Protein AF-A0A7C5F6U4-F1 (afdb_monomer_lite)

Radius of gyration: 16.78 Å; chains: 1; bounding box: 54×34×38 Å

pLDDT: mean 70.66, std 20.14, range [27.52, 93.25]

Structure (mmCIF, N/CA/C/O backbone):
data_AF-A0A7C5F6U4-F1
#
_entry.id   AF-A0A7C5F6U4-F1
#
loop_
_atom_site.group_PDB
_atom_site.id
_atom_site.type_symbol
_atom_site.label_atom_id
_atom_site.label_alt_id
_atom_site.label_comp_id
_atom_site.label_asym_id
_atom_site.label_entity_id
_atom_site.label_seq_id
_atom_site.pdbx_PDB_ins_code
_atom_site.Cartn_x
_atom_site.Cartn_y
_atom_site.Cartn_z
_atom_site.occupancy
_atom_site.B_iso_or_equiv
_atom_site.auth_seq_id
_atom_site.auth_comp_id
_atom_site.auth_asym_id
_atom_site.auth_atom_id
_atom_site.pdbx_PDB_model_num
ATOM 1 N N . MET A 1 1 ? -41.148 12.138 -20.124 1.00 40.91 1 MET A N 1
ATOM 2 C CA . MET A 1 1 ? -41.149 11.977 -18.655 1.00 40.91 1 MET A CA 1
ATOM 3 C C . MET A 1 1 ? -39.708 12.088 -18.187 1.00 40.91 1 MET A C 1
ATOM 5 O O . MET A 1 1 ? -38.893 11.300 -18.644 1.00 40.91 1 MET A O 1
ATOM 9 N N . ALA A 1 2 ? -39.373 13.112 -17.401 1.00 43.59 2 ALA A N 1
ATOM 10 C CA . ALA A 1 2 ? -38.034 13.283 -16.834 1.00 43.59 2 ALA A CA 1
ATOM 11 C C . ALA A 1 2 ? -37.892 12.404 -15.581 1.00 43.59 2 ALA A C 1
ATOM 13 O O . ALA A 1 2 ? -38.863 12.245 -14.841 1.00 43.59 2 ALA A O 1
ATOM 14 N N . ALA A 1 3 ? -36.714 11.817 -15.364 1.00 41.78 3 ALA A N 1
ATOM 15 C CA . ALA A 1 3 ? -36.437 11.040 -14.159 1.00 41.78 3 ALA A CA 1
ATOM 16 C C . ALA A 1 3 ? -36.574 11.937 -12.911 1.00 41.78 3 ALA A C 1
ATOM 18 O O . ALA A 1 3 ? -36.134 13.090 -12.955 1.00 41.78 3 ALA A O 1
ATOM 19 N N . PRO A 1 4 ? -37.176 11.457 -11.808 1.00 50.66 4 PRO A N 1
ATOM 20 C CA . PRO A 1 4 ? -37.301 12.261 -10.601 1.00 50.66 4 PRO A CA 1
ATOM 21 C C . PRO A 1 4 ? -35.915 12.503 -9.993 1.00 50.66 4 PRO A C 1
ATOM 23 O O . PRO A 1 4 ? -35.138 11.570 -9.787 1.00 50.66 4 PRO A O 1
ATOM 26 N N . SER A 1 5 ? -35.597 13.763 -9.699 1.00 58.09 5 SER A N 1
ATOM 27 C CA . SER A 1 5 ? -34.394 14.132 -8.954 1.00 58.09 5 SER A CA 1
ATOM 28 C C . SER A 1 5 ? -34.546 13.708 -7.492 1.00 58.09 5 SER A C 1
ATOM 30 O O . SER A 1 5 ? -35.486 14.146 -6.828 1.00 58.09 5 SER A O 1
ATOM 32 N N . LEU A 1 6 ? -33.631 12.878 -6.986 1.00 52.97 6 LEU A N 1
ATOM 33 C CA . LEU A 1 6 ? -33.583 12.475 -5.577 1.00 52.97 6 LEU A CA 1
ATOM 34 C C . LEU A 1 6 ? -33.241 13.687 -4.687 1.00 52.97 6 LEU A C 1
ATOM 36 O O . LEU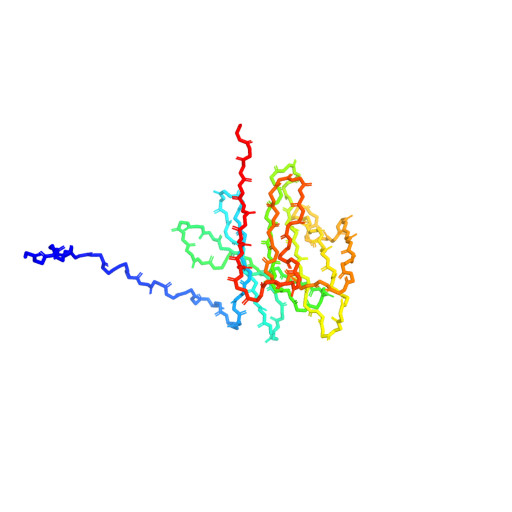 A 1 6 ? -32.132 14.216 -4.802 1.00 52.97 6 LEU A O 1
ATOM 40 N N . PRO A 1 7 ? -34.137 14.139 -3.790 1.00 52.31 7 PRO A N 1
ATOM 41 C CA . PRO A 1 7 ? -33.820 15.202 -2.846 1.00 52.31 7 PRO A CA 1
ATOM 42 C C . PRO A 1 7 ? -32.958 14.643 -1.706 1.00 52.31 7 PRO A C 1
ATOM 44 O O . PRO A 1 7 ? -33.308 13.629 -1.108 1.00 52.31 7 PRO A O 1
ATOM 47 N N . GLY A 1 8 ? -31.865 15.329 -1.357 1.00 54.19 8 GLY A N 1
ATOM 48 C CA . GLY A 1 8 ? -31.245 15.192 -0.029 1.00 54.19 8 GLY A CA 1
ATOM 49 C C . GLY A 1 8 ? -29.934 14.408 0.085 1.00 54.19 8 GLY A C 1
ATOM 50 O O . GLY A 1 8 ? -29.423 14.283 1.191 1.00 54.19 8 GLY A O 1
ATOM 51 N N . LEU A 1 9 ? -29.330 13.941 -1.009 1.00 47.59 9 LEU A N 1
ATOM 52 C CA . LEU A 1 9 ? -27.975 13.371 -0.977 1.00 47.59 9 LEU A CA 1
ATOM 53 C C . LEU A 1 9 ? -26.953 14.373 -1.520 1.00 47.59 9 LEU A C 1
ATOM 55 O O . LEU A 1 9 ? -26.341 14.153 -2.559 1.00 47.59 9 LEU A O 1
ATOM 59 N N . GLN A 1 10 ? -26.741 15.478 -0.808 1.00 54.16 10 GLN A N 1
ATOM 60 C CA . GLN A 1 10 ? -25.405 16.066 -0.812 1.00 54.16 10 GLN A CA 1
ATOM 61 C C . GLN A 1 10 ? -24.681 15.475 0.394 1.00 54.16 10 GLN A C 1
ATOM 63 O O . GLN A 1 10 ? -24.876 15.978 1.502 1.00 54.16 10 GLN A O 1
ATOM 68 N N . PRO A 1 11 ? -23.904 14.382 0.245 1.00 57.50 11 PRO A N 1
ATOM 69 C CA . PRO A 1 11 ? -23.000 13.996 1.313 1.00 57.50 11 PRO A CA 1
ATOM 70 C C . PRO A 1 11 ? -22.132 15.220 1.590 1.00 57.50 11 PRO A C 1
ATOM 72 O O . PRO A 1 11 ? -21.479 15.736 0.683 1.00 57.50 11 PRO A O 1
ATOM 75 N N . SER A 1 12 ? -22.184 15.739 2.816 1.00 60.84 12 SER A N 1
ATOM 76 C CA . SER A 1 12 ? -21.276 16.790 3.251 1.00 60.84 12 SER A CA 1
ATOM 77 C C . SER A 1 12 ? -19.863 16.256 3.039 1.00 60.84 12 SER A C 1
ATOM 79 O O . SER A 1 12 ? -19.422 15.368 3.773 1.00 60.84 12 SER A O 1
ATOM 81 N N . VAL A 1 13 ? -19.191 16.721 1.986 1.00 58.41 13 VAL A N 1
ATOM 82 C CA . VAL A 1 13 ? -17.830 16.298 1.668 1.00 58.41 13 VAL A CA 1
ATOM 83 C C . VAL A 1 13 ? -16.947 16.859 2.771 1.00 58.41 13 VAL A C 1
ATOM 85 O O . VAL A 1 13 ? -16.600 18.039 2.776 1.00 58.41 13 VAL A O 1
ATOM 88 N N . LYS A 1 14 ? -16.635 16.023 3.762 1.00 59.88 14 LYS A N 1
ATOM 89 C CA . LYS A 1 14 ? -15.681 16.378 4.803 1.00 59.88 14 LYS A CA 1
ATOM 90 C C . LYS A 1 14 ? -14.300 16.328 4.162 1.00 59.88 14 LYS A C 1
ATOM 92 O O . LYS A 1 14 ? -13.799 15.250 3.857 1.00 59.88 14 LYS A O 1
ATOM 97 N N . LEU A 1 15 ? -13.713 17.498 3.922 1.00 58.59 15 LEU A N 1
ATOM 98 C CA . LEU A 1 15 ? -12.316 17.594 3.515 1.00 58.59 15 LEU A CA 1
ATOM 99 C C . LEU A 1 15 ? -11.448 16.998 4.622 1.00 58.59 15 LEU A C 1
ATOM 101 O O . LEU A 1 15 ? -11.613 17.322 5.801 1.00 58.59 15 LEU A O 1
ATOM 105 N N . LEU A 1 16 ? -10.535 16.111 4.242 1.00 60.34 16 LEU A N 1
ATOM 106 C CA . LEU A 1 16 ? -9.615 15.487 5.180 1.00 60.34 16 LEU A CA 1
ATOM 107 C C . LEU A 1 16 ? -8.461 16.457 5.417 1.00 60.34 16 LEU A C 1
ATOM 109 O O . LEU A 1 16 ? -7.421 16.369 4.781 1.00 60.34 16 LEU A O 1
ATOM 113 N N . SER A 1 17 ? -8.648 17.432 6.301 1.00 59.88 17 SER A N 1
ATOM 114 C CA . SER A 1 17 ? -7.536 18.208 6.850 1.00 59.88 17 SER A CA 1
ATOM 115 C C . SER A 1 17 ? -6.809 17.300 7.852 1.00 59.88 17 SER A C 1
ATOM 117 O O . SER A 1 17 ? -7.394 17.023 8.904 1.00 59.88 17 SER A O 1
ATOM 119 N N . PRO A 1 18 ? -5.619 16.757 7.522 1.00 62.19 18 PRO A N 1
ATOM 120 C CA . PRO A 1 18 ? -4.502 17.476 6.908 1.00 62.19 18 PRO A CA 1
ATOM 121 C C . PRO A 1 18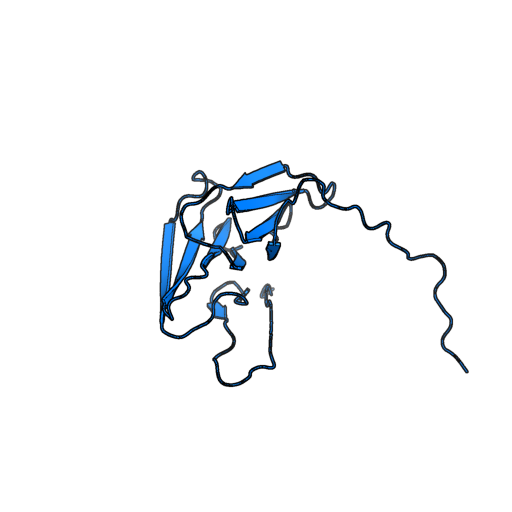 ? -3.850 16.767 5.699 1.00 62.19 18 PRO A C 1
ATOM 123 O O . PRO A 1 18 ? -2.630 16.807 5.583 1.00 62.19 18 PRO A O 1
ATOM 126 N N . VAL A 1 19 ? -4.603 16.112 4.807 1.00 63.47 19 VAL A N 1
ATOM 127 C CA . VAL A 1 19 ? -4.023 15.542 3.573 1.00 63.47 19 VAL A CA 1
ATOM 128 C C . VAL A 1 19 ? -3.499 16.686 2.715 1.00 63.47 19 VAL A C 1
ATOM 130 O O . VAL A 1 19 ? -4.253 17.349 2.006 1.00 63.47 19 VAL A O 1
ATOM 133 N N . GLN A 1 20 ? -2.208 16.968 2.846 1.00 64.69 20 GLN A N 1
ATOM 134 C CA . GLN A 1 20 ? -1.519 18.010 2.108 1.00 64.69 20 GLN A CA 1
ATOM 135 C C . GLN A 1 20 ? -0.734 17.346 0.986 1.00 64.69 20 GLN A C 1
ATOM 137 O O . GLN A 1 20 ? 0.245 16.667 1.261 1.00 64.69 20 GLN A O 1
ATOM 142 N N . GLY A 1 21 ? -1.149 17.571 -0.260 1.00 73.12 21 GLY A N 1
ATOM 143 C CA . GLY A 1 21 ? -0.384 17.215 -1.458 1.00 73.12 21 GLY A CA 1
ATOM 144 C C . GLY A 1 21 ? -1.240 16.575 -2.549 1.00 73.12 21 GLY A C 1
ATOM 145 O O . GLY A 1 21 ? -2.384 16.990 -2.739 1.00 73.12 21 GLY A O 1
ATOM 146 N N . ASN A 1 22 ? -0.677 15.642 -3.325 1.00 82.62 22 ASN A N 1
ATOM 147 C CA . ASN A 1 22 ? -1.296 15.103 -4.543 1.00 82.62 22 ASN A CA 1
ATOM 148 C C . ASN A 1 22 ? -1.687 13.626 -4.344 1.00 82.62 22 ASN A C 1
ATOM 150 O O . ASN A 1 22 ? -0.901 12.737 -4.668 1.00 82.62 22 ASN A O 1
ATOM 154 N N . PRO A 1 23 ? -2.870 13.321 -3.783 1.00 83.62 23 PRO A N 1
ATOM 155 C CA . PRO A 1 23 ? -3.260 11.938 -3.550 1.00 83.62 23 PRO A CA 1
ATOM 156 C C . PRO A 1 23 ? -3.460 11.176 -4.861 1.00 83.62 23 PRO A C 1
ATOM 158 O O . PRO A 1 23 ? -4.126 11.671 -5.773 1.00 83.62 23 PRO A O 1
ATOM 161 N N . ARG A 1 24 ? -2.890 9.966 -4.960 1.00 83.19 24 ARG A N 1
ATOM 162 C CA . ARG A 1 24 ? -2.941 9.146 -6.188 1.00 83.19 24 ARG A CA 1
ATOM 163 C C . ARG A 1 24 ? -3.412 7.720 -5.948 1.00 83.19 24 ARG A C 1
ATOM 165 O O . ARG A 1 24 ? -4.365 7.289 -6.594 1.00 83.19 24 ARG A O 1
ATOM 172 N N . GLY A 1 25 ? -2.770 7.017 -5.022 1.00 84.62 25 GLY A N 1
ATOM 173 C CA . GLY A 1 25 ? -3.067 5.630 -4.689 1.00 84.62 25 GLY A CA 1
ATOM 174 C C . GLY A 1 25 ? -3.955 5.518 -3.455 1.00 84.62 25 GLY A C 1
ATOM 175 O O . GLY A 1 25 ? -3.864 6.343 -2.544 1.00 84.62 25 GLY A O 1
ATOM 176 N N . LEU A 1 26 ? -4.790 4.477 -3.417 1.00 87.56 26 LEU A N 1
ATOM 177 C CA . LEU A 1 26 ? -5.639 4.130 -2.280 1.00 87.56 26 LEU A CA 1
ATOM 178 C C . LEU A 1 26 ? -5.601 2.614 -2.036 1.00 87.56 26 LEU A C 1
ATOM 180 O O . LEU A 1 26 ? -5.808 1.844 -2.967 1.00 87.56 26 LEU A O 1
ATOM 184 N N . ALA A 1 27 ? -5.451 2.195 -0.779 1.00 89.69 27 ALA A N 1
ATOM 185 C CA . ALA A 1 27 ? -5.684 0.816 -0.343 1.00 89.69 27 ALA A CA 1
ATOM 186 C C . ALA A 1 27 ? -6.577 0.756 0.908 1.00 89.69 27 ALA A C 1
ATOM 188 O O . ALA A 1 27 ? -6.740 1.749 1.622 1.00 89.69 27 ALA A O 1
ATOM 189 N N . PHE A 1 28 ? -7.164 -0.414 1.176 1.00 88.19 28 PHE A N 1
ATOM 190 C CA . PHE A 1 28 ? -8.066 -0.642 2.307 1.00 88.19 28 PHE A CA 1
ATOM 191 C C . PHE A 1 28 ? -7.847 -2.030 2.922 1.00 88.19 28 PHE A C 1
ATOM 193 O O . PHE A 1 28 ? -7.924 -3.032 2.215 1.00 88.19 28 PHE A O 1
ATOM 200 N N . ASP A 1 29 ? -7.636 -2.075 4.240 1.00 89.50 29 ASP A N 1
ATOM 201 C CA . ASP A 1 29 ? -7.382 -3.305 5.015 1.00 89.50 29 ASP A CA 1
ATOM 202 C C . ASP A 1 29 ? -8.608 -3.799 5.808 1.00 89.50 29 ASP A C 1
ATOM 204 O O . ASP A 1 29 ? -8.484 -4.553 6.772 1.00 89.50 29 ASP A O 1
ATOM 208 N N . GLY A 1 30 ? -9.811 -3.317 5.478 1.00 89.00 30 GLY A N 1
ATOM 209 C CA . GLY A 1 30 ? -11.036 -3.620 6.232 1.00 89.00 30 GLY A CA 1
ATOM 210 C C . GLY A 1 30 ? -11.322 -2.677 7.400 1.00 89.00 30 GLY A C 1
ATOM 211 O O . GLY A 1 30 ? -12.485 -2.548 7.787 1.00 89.00 30 GLY A O 1
ATOM 212 N N . THR A 1 31 ? -10.313 -1.974 7.917 1.00 89.69 31 THR A N 1
ATOM 213 C CA . THR A 1 31 ? -10.429 -1.067 9.073 1.00 89.69 31 THR A CA 1
ATOM 214 C C . THR A 1 31 ? -9.960 0.353 8.741 1.00 89.69 31 THR A C 1
ATOM 216 O O . THR A 1 31 ? -10.648 1.336 9.036 1.00 89.69 31 THR A O 1
ATOM 219 N N . TYR A 1 32 ? -8.805 0.462 8.098 1.00 90.56 32 TYR A N 1
ATOM 220 C CA . TYR A 1 32 ? -8.103 1.679 7.744 1.00 90.56 32 TYR A CA 1
ATOM 221 C C . TYR A 1 32 ? -7.995 1.839 6.230 1.00 90.56 32 TYR A C 1
ATOM 223 O O . TYR A 1 32 ? -7.859 0.873 5.478 1.00 90.56 32 TYR A O 1
ATOM 231 N N . MET A 1 33 ? -8.038 3.094 5.793 1.00 91.00 33 MET A N 1
ATOM 232 C CA . MET A 1 33 ? -7.698 3.494 4.431 1.00 91.00 33 MET A CA 1
ATOM 233 C C . MET A 1 33 ? -6.263 4.009 4.396 1.00 91.00 33 MET A C 1
ATOM 235 O O . MET A 1 33 ? -5.825 4.675 5.331 1.00 91.00 33 MET A O 1
ATOM 239 N N . TYR A 1 34 ? -5.567 3.749 3.298 1.00 91.62 34 TYR A N 1
ATOM 240 C CA . TYR A 1 34 ? -4.197 4.187 3.057 1.00 91.62 34 TYR A CA 1
ATOM 241 C C . TYR A 1 34 ? -4.177 5.012 1.784 1.00 91.62 34 TYR A C 1
ATOM 243 O O . TYR A 1 34 ? -4.585 4.497 0.750 1.00 91.62 34 TYR A O 1
ATOM 251 N N . ILE A 1 35 ? -3.747 6.269 1.846 1.00 89.75 35 ILE A N 1
ATOM 252 C CA . ILE A 1 35 ? -3.731 7.176 0.691 1.00 89.75 35 ILE A CA 1
ATOM 253 C C . ILE A 1 35 ? -2.311 7.678 0.491 1.00 89.75 35 ILE A C 1
ATOM 255 O O . ILE A 1 35 ? -1.702 8.170 1.440 1.00 89.75 35 ILE A O 1
ATOM 259 N N . THR A 1 36 ? -1.785 7.571 -0.728 1.00 89.44 36 THR A N 1
ATOM 260 C CA . THR A 1 36 ? -0.467 8.141 -1.036 1.00 89.44 36 THR A CA 1
ATOM 261 C C . THR A 1 36 ? -0.527 9.657 -1.024 1.00 89.44 36 THR A C 1
ATOM 263 O O . THR A 1 36 ? -1.550 10.252 -1.357 1.00 89.44 36 THR A O 1
ATOM 266 N N . ASN A 1 37 ? 0.579 10.292 -0.675 1.00 87.75 37 ASN A N 1
ATOM 267 C CA . ASN A 1 37 ? 0.792 11.710 -0.852 1.00 87.75 37 ASN A CA 1
ATOM 268 C C . ASN A 1 37 ? 1.912 11.936 -1.858 1.00 87.75 37 ASN A C 1
ATOM 270 O O . ASN A 1 37 ? 3.067 12.083 -1.478 1.00 87.75 37 ASN A O 1
ATOM 274 N N . PHE A 1 38 ? 1.565 11.994 -3.139 1.00 80.38 38 PHE A N 1
ATOM 275 C CA . PHE A 1 38 ? 2.564 12.196 -4.173 1.00 80.38 38 PHE A CA 1
ATOM 276 C C . PHE A 1 38 ? 3.090 13.639 -4.131 1.00 80.38 38 PHE A C 1
ATOM 278 O O . PHE A 1 38 ? 2.338 14.600 -4.304 1.00 80.38 38 PHE A O 1
ATOM 285 N N . GLY A 1 39 ? 4.390 13.812 -3.933 1.00 79.12 39 GLY A N 1
ATOM 286 C CA . GLY A 1 39 ? 5.032 15.123 -3.819 1.00 79.12 39 GLY A CA 1
ATOM 287 C C . GLY A 1 39 ? 5.807 15.247 -2.516 1.00 79.12 39 GLY A C 1
ATOM 288 O O . GLY A 1 39 ? 6.010 14.264 -1.827 1.00 79.12 39 GLY A O 1
ATOM 289 N N . GLN A 1 40 ? 6.295 16.442 -2.181 1.00 79.50 40 GLN A N 1
ATOM 290 C CA . GLN A 1 40 ? 7.199 16.619 -1.040 1.00 79.50 40 GLN A CA 1
ATOM 291 C C . GLN A 1 40 ? 6.468 17.175 0.201 1.00 79.50 40 GLN A C 1
ATOM 293 O O . GLN A 1 40 ? 5.859 18.242 0.093 1.00 79.50 40 GLN A O 1
ATOM 298 N N . PRO A 1 41 ? 6.569 16.530 1.385 1.00 81.19 41 PRO A N 1
ATOM 299 C CA . PRO A 1 41 ? 7.222 15.241 1.630 1.00 81.19 41 PRO A CA 1
ATOM 300 C C . PRO A 1 41 ? 6.354 14.054 1.186 1.00 81.19 41 PRO A C 1
ATOM 302 O O . PRO A 1 41 ? 5.154 14.003 1.480 1.00 81.19 41 PRO A O 1
ATOM 305 N N . ASP A 1 42 ? 6.994 13.081 0.544 1.00 86.19 42 ASP A N 1
ATOM 306 C CA . ASP A 1 42 ? 6.312 11.885 0.057 1.00 86.19 42 ASP A CA 1
ATOM 307 C C . ASP A 1 42 ? 6.029 10.936 1.221 1.00 86.19 42 ASP A C 1
ATOM 309 O O . ASP A 1 42 ? 6.856 10.752 2.122 1.00 86.19 42 ASP A O 1
ATOM 313 N N . SER A 1 43 ? 4.802 10.432 1.270 1.00 90.56 43 SER A N 1
ATOM 314 C CA . SER A 1 43 ? 4.312 9.649 2.403 1.00 90.56 43 SER A CA 1
ATOM 315 C C . SER A 1 43 ? 3.036 8.894 2.065 1.00 90.56 43 SER A C 1
ATOM 317 O O . SER A 1 43 ? 2.359 9.177 1.078 1.00 90.56 43 SER A O 1
ATOM 319 N N . ILE A 1 44 ? 2.656 7.959 2.934 1.00 92.31 44 ILE A N 1
ATOM 320 C CA . ILE A 1 44 ? 1.347 7.309 2.888 1.00 92.31 44 ILE A CA 1
ATOM 321 C C . ILE A 1 44 ? 0.581 7.683 4.157 1.00 92.31 44 ILE A C 1
ATOM 323 O O . ILE A 1 44 ? 1.005 7.400 5.277 1.00 92.31 44 ILE A O 1
ATOM 327 N N . TYR A 1 45 ? -0.572 8.320 3.994 1.00 91.62 45 TYR A N 1
ATOM 328 C CA . TYR A 1 45 ? -1.466 8.635 5.098 1.00 91.62 45 TYR A CA 1
ATOM 329 C C . TYR A 1 45 ? -2.363 7.448 5.421 1.00 91.62 45 TYR A C 1
ATOM 331 O O . TYR A 1 45 ? -2.995 6.876 4.532 1.00 91.62 45 TYR A O 1
ATOM 339 N N . LYS A 1 46 ? -2.484 7.129 6.708 1.00 91.38 46 LYS A N 1
ATOM 340 C CA . LYS A 1 46 ? -3.427 6.137 7.222 1.00 91.38 46 LYS A CA 1
ATOM 341 C C . LYS A 1 46 ? -4.619 6.844 7.854 1.00 91.38 46 LYS A C 1
ATOM 343 O O . LYS A 1 46 ? -4.446 7.713 8.708 1.00 91.38 46 LYS A O 1
ATOM 348 N N . PHE A 1 47 ? -5.830 6.437 7.494 1.00 87.00 47 PHE A N 1
ATOM 349 C CA . PHE A 1 47 ? -7.083 6.996 8.004 1.00 87.00 47 PHE A CA 1
ATOM 350 C C . PHE A 1 47 ? -7.934 5.917 8.627 1.00 87.00 47 PHE A C 1
ATOM 352 O O . PHE A 1 47 ? -7.983 4.788 8.141 1.00 87.00 47 PHE A O 1
ATOM 359 N N . ARG A 1 48 ? -8.704 6.299 9.640 1.00 83.88 48 ARG A N 1
ATOM 360 C CA . ARG A 1 48 ? -9.858 5.506 10.051 1.00 83.88 48 ARG A CA 1
ATOM 361 C C . ARG A 1 48 ? -11.015 5.707 9.077 1.00 83.88 48 ARG A C 1
ATOM 363 O O . ARG A 1 48 ? -11.335 6.834 8.710 1.00 83.88 48 ARG A O 1
ATOM 370 N N . ARG A 1 49 ? -11.654 4.609 8.666 1.00 75.56 49 ARG A N 1
ATOM 371 C CA . ARG A 1 49 ? -12.796 4.642 7.737 1.00 75.56 49 ARG A CA 1
ATOM 372 C C . ARG A 1 49 ? -14.002 5.394 8.310 1.00 75.56 49 ARG A C 1
ATOM 374 O O . ARG A 1 49 ? -14.687 6.108 7.589 1.00 75.56 49 ARG A O 1
ATOM 381 N N . ASP A 1 50 ? -14.289 5.169 9.585 1.00 78.81 50 ASP A N 1
ATOM 382 C CA . ASP A 1 50 ? -15.460 5.677 10.308 1.00 78.81 50 ASP A CA 1
ATOM 383 C C . ASP A 1 50 ? -15.284 7.122 10.794 1.00 78.81 50 ASP A C 1
ATOM 385 O O . ASP A 1 50 ? -16.253 7.869 10.925 1.00 78.81 50 ASP A O 1
ATOM 389 N N . ASN A 1 51 ? -14.039 7.535 11.013 1.00 73.25 51 ASN A N 1
ATOM 390 C CA . ASN A 1 51 ? -13.667 8.903 11.316 1.00 73.25 51 ASN A CA 1
ATOM 391 C C . ASN A 1 51 ? -12.417 9.255 10.512 1.00 73.25 51 ASN A C 1
ATOM 393 O O . ASN A 1 51 ? -11.324 8.840 10.907 1.00 73.25 51 ASN A O 1
ATOM 397 N N . PRO A 1 52 ? -12.546 10.017 9.413 1.00 66.00 52 PRO A N 1
ATOM 398 C CA . PRO A 1 52 ? -11.456 10.212 8.477 1.00 66.00 52 PRO A CA 1
ATOM 399 C C . PRO A 1 52 ? -10.513 11.301 9.003 1.00 66.00 52 PRO A C 1
ATOM 401 O O . PRO A 1 52 ? -10.416 12.422 8.512 1.00 66.00 52 PRO A O 1
ATOM 404 N N . GLN A 1 53 ? -9.867 10.982 10.110 1.00 78.12 53 GLN A N 1
ATOM 405 C CA . GLN A 1 53 ? -8.710 11.668 10.641 1.00 78.12 53 GLN A CA 1
ATOM 406 C C . GLN A 1 53 ? -7.493 10.833 10.277 1.00 78.12 53 GLN A C 1
ATOM 408 O O . GLN A 1 53 ? -7.564 9.599 10.246 1.00 78.12 53 GLN A O 1
ATOM 413 N N . VAL A 1 54 ? -6.390 11.519 9.996 1.00 84.69 54 VAL A N 1
ATOM 414 C CA . VAL A 1 54 ? -5.093 10.862 9.861 1.00 84.69 54 VAL A CA 1
ATOM 415 C C . VAL A 1 54 ? -4.760 10.257 11.218 1.00 84.69 54 VAL A C 1
ATOM 417 O O . VAL A 1 54 ? -4.662 10.973 12.212 1.00 84.69 54 VAL A O 1
ATOM 420 N N . VAL A 1 55 ? -4.651 8.932 11.258 1.00 88.94 55 VAL A N 1
ATOM 421 C CA . VAL A 1 55 ? -4.232 8.190 12.452 1.00 88.94 55 VAL A CA 1
ATOM 422 C C . VAL A 1 55 ? -2.733 7.929 12.445 1.00 88.94 55 VAL A C 1
ATOM 424 O O . VAL A 1 55 ? -2.159 7.733 13.509 1.00 88.94 55 VAL A O 1
ATOM 427 N N . ASP A 1 56 ? -2.116 7.929 11.261 1.00 90.12 56 ASP A N 1
ATOM 428 C CA . ASP A 1 56 ? -0.680 7.736 11.095 1.00 90.12 56 ASP A CA 1
ATOM 429 C C . ASP A 1 56 ? -0.183 8.326 9.764 1.00 90.12 56 ASP A C 1
ATOM 431 O O . ASP A 1 56 ? -0.946 8.465 8.802 1.00 90.12 56 ASP A O 1
ATOM 435 N N . THR A 1 57 ? 1.101 8.673 9.712 1.00 90.56 57 THR A N 1
ATOM 436 C CA . THR A 1 57 ? 1.811 9.090 8.497 1.00 90.56 57 THR A CA 1
ATOM 437 C C . THR A 1 57 ? 3.029 8.199 8.307 1.00 90.56 57 THR A C 1
ATOM 439 O O . THR A 1 57 ? 4.042 8.345 8.991 1.00 90.56 57 THR A O 1
ATOM 442 N N . ILE A 1 58 ? 2.928 7.300 7.335 1.00 91.88 58 ILE A N 1
ATOM 443 C CA . ILE A 1 58 ? 3.956 6.327 6.991 1.00 91.88 58 ILE A CA 1
ATOM 444 C C . ILE A 1 58 ? 5.003 7.042 6.143 1.00 91.88 58 ILE A C 1
ATOM 446 O O . ILE A 1 58 ? 4.744 7.430 5.000 1.00 91.88 58 ILE A O 1
ATOM 450 N N . LYS A 1 59 ? 6.186 7.240 6.721 1.00 88.81 59 LYS A N 1
ATOM 451 C CA . LYS A 1 59 ? 7.343 7.789 6.012 1.00 88.81 59 LYS A CA 1
ATOM 452 C C . LYS A 1 59 ? 8.107 6.657 5.345 1.00 88.81 59 LYS A C 1
ATOM 454 O O . LYS A 1 59 ? 8.312 5.611 5.949 1.00 88.81 59 LYS A O 1
ATOM 459 N N . HIS A 1 60 ? 8.566 6.894 4.126 1.00 87.56 60 HIS A N 1
ATOM 460 C CA . HIS A 1 60 ? 9.344 5.927 3.366 1.00 87.56 60 HIS A CA 1
ATOM 461 C C . HIS A 1 60 ? 10.386 6.636 2.495 1.00 87.56 60 HIS A C 1
ATOM 463 O O . HIS A 1 60 ? 10.359 7.853 2.331 1.00 87.56 60 HIS A O 1
ATOM 469 N N . ASN A 1 61 ? 11.331 5.870 1.956 1.00 84.69 61 ASN A N 1
ATOM 470 C CA . ASN A 1 61 ? 12.424 6.350 1.103 1.00 84.69 61 ASN A CA 1
ATOM 471 C C . ASN A 1 61 ? 12.419 5.680 -0.283 1.00 84.69 61 ASN A C 1
ATOM 473 O O . ASN A 1 61 ? 13.468 5.512 -0.897 1.00 84.69 61 ASN A O 1
ATOM 477 N N . LEU A 1 62 ? 11.235 5.282 -0.747 1.00 84.25 62 LEU A N 1
ATOM 478 C CA . LEU A 1 62 ? 11.021 4.487 -1.965 1.00 84.25 62 LEU A CA 1
ATOM 479 C C . LEU A 1 62 ? 10.971 5.317 -3.259 1.00 84.25 62 LEU A C 1
ATOM 481 O O . LEU A 1 62 ? 10.741 4.753 -4.318 1.00 84.25 62 LEU A O 1
ATOM 485 N N . GLY A 1 63 ? 11.139 6.640 -3.177 1.00 80.81 63 GLY A N 1
ATOM 486 C CA . GLY A 1 63 ? 10.712 7.539 -4.254 1.00 80.81 63 GLY A CA 1
ATOM 487 C C . GLY A 1 63 ? 9.195 7.733 -4.252 1.00 80.81 63 GLY A C 1
ATOM 488 O O . GLY A 1 63 ? 8.515 7.186 -3.386 1.00 80.81 63 GLY A O 1
ATOM 489 N N . GLU A 1 64 ? 8.694 8.525 -5.206 1.00 84.94 64 GLU A N 1
ATOM 490 C CA . GLU A 1 64 ? 7.300 8.980 -5.244 1.00 84.94 64 GLU A CA 1
ATOM 491 C C . GLU A 1 64 ? 6.324 7.804 -5.368 1.00 84.94 64 GLU A C 1
ATOM 493 O O . GLU A 1 64 ? 6.282 7.156 -6.405 1.00 84.94 64 GLU A O 1
ATOM 498 N N . VAL A 1 65 ? 5.495 7.512 -4.363 1.00 85.75 65 VAL A N 1
ATOM 499 C CA . VAL A 1 65 ? 4.571 6.362 -4.452 1.00 85.75 65 VAL A CA 1
ATOM 500 C C . VAL A 1 65 ? 3.257 6.748 -5.144 1.00 85.75 65 VAL A C 1
ATOM 502 O O . VAL A 1 65 ? 2.491 7.606 -4.692 1.00 85.75 65 VAL A O 1
ATOM 505 N N . GLY A 1 66 ? 2.970 6.085 -6.268 1.00 81.75 66 GLY A N 1
ATOM 506 C CA . GLY A 1 66 ? 1.801 6.358 -7.112 1.00 81.75 66 GLY A CA 1
ATOM 507 C C . GLY A 1 66 ? 0.601 5.448 -6.846 1.00 81.75 66 GLY A C 1
ATOM 508 O O . GLY A 1 66 ? -0.539 5.903 -6.943 1.00 81.75 66 GLY A O 1
ATOM 509 N N . SER A 1 67 ? 0.843 4.186 -6.485 1.00 84.69 67 SER A N 1
ATOM 510 C CA . SER A 1 67 ? -0.194 3.160 -6.321 1.00 84.69 67 SER A CA 1
ATOM 511 C C . SER A 1 67 ? -0.027 2.372 -5.028 1.00 84.69 67 SER A C 1
ATOM 513 O O . SER A 1 67 ? 1.080 2.219 -4.514 1.00 84.69 67 SER A O 1
ATOM 515 N N . LEU A 1 68 ? -1.149 1.871 -4.505 1.00 88.25 68 LEU A N 1
ATOM 516 C CA . LEU A 1 68 ? -1.202 1.039 -3.307 1.00 88.25 68 LEU A CA 1
ATOM 517 C C . LEU A 1 68 ? -2.173 -0.119 -3.512 1.00 88.25 68 LEU A C 1
ATOM 519 O O . LEU A 1 68 ? -3.239 0.060 -4.098 1.00 88.25 68 LEU A O 1
ATOM 523 N N . ALA A 1 69 ? -1.846 -1.278 -2.950 1.00 87.00 69 ALA A N 1
ATOM 524 C CA . ALA A 1 69 ? -2.772 -2.394 -2.827 1.00 87.00 69 ALA A CA 1
ATOM 525 C C . ALA A 1 69 ? -2.530 -3.157 -1.523 1.00 87.00 69 ALA A C 1
ATOM 527 O O . ALA A 1 69 ? -1.389 -3.410 -1.149 1.00 87.00 69 ALA A O 1
ATOM 528 N N . TRP A 1 70 ? -3.607 -3.523 -0.828 1.00 88.56 70 TRP A N 1
ATOM 529 C CA . TRP A 1 70 ? -3.511 -4.314 0.396 1.00 88.56 70 TRP A CA 1
ATOM 530 C C . TRP A 1 70 ? -3.488 -5.807 0.072 1.00 88.56 70 TRP A C 1
ATOM 532 O O . TRP A 1 70 ? -4.351 -6.300 -0.654 1.00 88.56 70 TRP A O 1
ATOM 542 N N . ASP A 1 71 ? -2.530 -6.522 0.647 1.00 85.06 71 ASP A N 1
ATOM 543 C CA . ASP A 1 71 ? -2.417 -7.968 0.556 1.00 85.06 71 ASP A CA 1
ATOM 544 C C . ASP A 1 71 ? -3.034 -8.614 1.797 1.00 85.06 71 ASP A C 1
ATOM 546 O O . ASP A 1 71 ? -2.498 -8.598 2.906 1.00 85.06 71 ASP A O 1
ATOM 550 N N . TRP A 1 72 ? -4.208 -9.199 1.595 1.00 84.94 72 TRP A N 1
ATOM 551 C CA . TRP A 1 72 ? -4.965 -9.864 2.647 1.00 84.94 72 TRP A CA 1
ATOM 552 C C . TRP A 1 72 ? -4.372 -11.200 3.093 1.00 84.94 72 TRP A C 1
ATOM 554 O O . TRP A 1 72 ? -4.749 -11.684 4.158 1.00 84.94 72 TRP A O 1
ATOM 564 N N . SER A 1 73 ? -3.477 -11.803 2.306 1.00 83.12 73 SER A N 1
ATOM 565 C CA . SER A 1 73 ? -2.886 -13.102 2.638 1.00 83.12 73 SER A CA 1
ATOM 566 C C . SER A 1 73 ? -1.878 -13.001 3.787 1.00 83.12 73 SER A C 1
ATOM 568 O O . SER A 1 73 ? -1.786 -13.906 4.614 1.00 83.12 73 SER A O 1
ATOM 570 N N . ASN A 1 74 ? -1.158 -11.880 3.861 1.00 82.94 74 ASN A N 1
ATOM 571 C CA . ASN A 1 74 ? -0.065 -11.640 4.806 1.00 82.94 74 ASN A CA 1
ATOM 572 C C . ASN A 1 74 ? -0.218 -10.324 5.597 1.00 82.94 74 ASN A C 1
ATOM 574 O O . ASN A 1 74 ? 0.576 -10.065 6.498 1.00 82.94 74 ASN A O 1
ATOM 578 N N . GLY A 1 75 ? -1.243 -9.512 5.310 1.00 88.44 75 GLY A N 1
ATOM 579 C CA . GLY A 1 75 ? -1.506 -8.255 6.014 1.00 88.44 75 GLY A CA 1
ATOM 580 C C . GLY A 1 75 ? -0.481 -7.163 5.710 1.00 88.44 75 GLY A C 1
ATOM 581 O O . GLY A 1 75 ? -0.142 -6.384 6.599 1.00 88.44 75 GLY A O 1
ATOM 582 N N . THR A 1 76 ? 0.036 -7.132 4.482 1.00 91.12 76 THR A N 1
ATOM 583 C CA . THR A 1 76 ? 1.019 -6.146 4.013 1.00 91.12 76 THR A CA 1
ATOM 584 C C . THR A 1 76 ? 0.406 -5.204 2.979 1.00 91.12 76 THR A C 1
ATOM 586 O O . THR A 1 76 ? -0.711 -5.415 2.499 1.00 91.12 76 THR A O 1
ATOM 589 N N . ILE A 1 77 ? 1.127 -4.142 2.626 1.00 90.81 77 ILE A N 1
ATOM 590 C CA . ILE A 1 77 ? 0.739 -3.238 1.543 1.00 90.81 77 ILE A CA 1
ATOM 591 C C . ILE A 1 77 ? 1.804 -3.267 0.455 1.00 90.81 77 ILE A C 1
ATOM 593 O O . ILE A 1 77 ? 2.993 -3.143 0.726 1.00 90.81 77 ILE A O 1
ATOM 597 N N . TRP A 1 78 ? 1.382 -3.406 -0.790 1.00 90.25 78 TRP A N 1
ATOM 598 C CA . TRP A 1 78 ? 2.260 -3.234 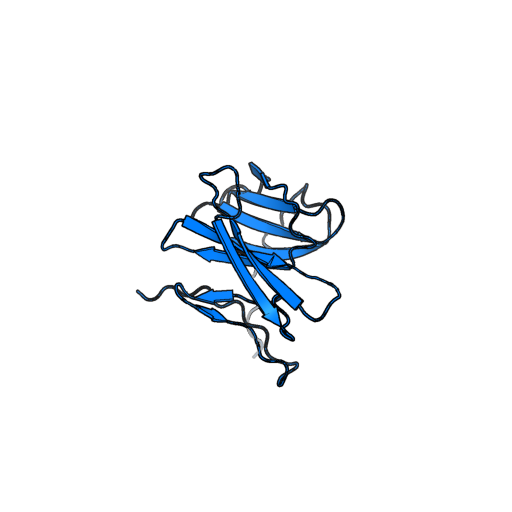-1.932 1.00 90.25 78 TRP A CA 1
ATOM 599 C C . TRP A 1 78 ? 2.159 -1.802 -2.443 1.00 90.25 78 TRP A C 1
ATOM 601 O O . TRP A 1 78 ? 1.058 -1.309 -2.695 1.00 90.25 78 TRP A O 1
ATOM 611 N N . ALA A 1 79 ? 3.305 -1.152 -2.602 1.00 88.44 79 ALA A N 1
ATOM 612 C CA . ALA A 1 79 ? 3.454 0.223 -3.044 1.00 88.44 79 ALA A CA 1
ATOM 613 C C . ALA A 1 79 ? 4.234 0.263 -4.360 1.00 88.44 79 ALA A C 1
ATOM 615 O O . ALA A 1 79 ? 5.354 -0.242 -4.429 1.00 88.44 79 ALA A O 1
ATOM 616 N N . GLY A 1 80 ? 3.641 0.842 -5.402 1.00 85.94 80 GLY A N 1
ATOM 617 C CA . GLY A 1 80 ? 4.340 1.108 -6.658 1.00 85.94 80 GLY A CA 1
ATOM 618 C C . GLY A 1 80 ? 5.013 2.470 -6.602 1.00 85.94 80 GLY A C 1
ATOM 619 O O . GLY A 1 80 ? 4.322 3.478 -6.410 1.00 85.94 80 GLY A O 1
ATOM 620 N N . ASP A 1 81 ? 6.333 2.501 -6.776 1.00 82.31 81 ASP A N 1
ATOM 621 C CA . ASP A 1 81 ? 7.030 3.763 -6.997 1.00 82.31 81 ASP A CA 1
ATOM 622 C C . ASP A 1 81 ? 6.652 4.379 -8.346 1.00 82.31 81 ASP A C 1
ATOM 624 O O . ASP A 1 81 ? 6.046 3.767 -9.229 1.00 82.31 81 ASP A O 1
ATOM 628 N N . TYR A 1 82 ? 7.007 5.641 -8.473 1.00 76.06 82 TYR A N 1
ATOM 629 C CA . TYR A 1 82 ? 7.021 6.397 -9.692 1.00 76.06 82 TYR A CA 1
ATOM 630 C C . TYR A 1 82 ? 8.421 6.965 -9.816 1.00 76.06 82 TYR A C 1
ATOM 632 O O . TYR A 1 82 ? 8.783 7.970 -9.201 1.00 76.06 82 TYR A O 1
ATOM 640 N N . ASN A 1 83 ? 9.202 6.300 -10.648 1.00 69.25 83 ASN A N 1
ATOM 641 C CA . ASN A 1 83 ? 10.471 6.823 -11.097 1.00 69.25 83 ASN A CA 1
ATOM 642 C C . ASN A 1 83 ? 10.253 7.466 -12.469 1.00 69.25 83 ASN A C 1
ATOM 644 O O . ASN A 1 83 ? 9.417 7.029 -13.263 1.00 69.25 83 ASN A O 1
ATOM 648 N N . ALA A 1 84 ? 10.988 8.543 -12.747 1.00 62.56 84 ALA A N 1
ATOM 649 C CA . ALA A 1 84 ? 10.960 9.182 -14.062 1.00 62.56 84 ALA A CA 1
ATOM 650 C C . ALA A 1 84 ? 11.636 8.324 -15.150 1.00 62.56 84 ALA A C 1
ATOM 652 O O . ALA A 1 84 ? 11.549 8.661 -16.331 1.00 62.56 84 ALA A O 1
ATOM 653 N N . ASP A 1 85 ? 12.328 7.250 -14.760 1.00 65.69 85 ASP A N 1
ATOM 654 C CA . ASP A 1 85 ? 12.855 6.254 -15.679 1.00 65.69 85 ASP A CA 1
ATOM 655 C C . ASP A 1 85 ? 11.796 5.187 -16.015 1.00 65.69 85 ASP A C 1
ATOM 657 O O . ASP A 1 85 ? 10.746 5.062 -15.385 1.00 65.69 85 ASP A O 1
ATOM 661 N N . ASP A 1 86 ? 12.049 4.413 -17.069 1.00 63.19 86 ASP A N 1
ATOM 662 C CA . ASP A 1 86 ? 11.148 3.335 -17.487 1.00 63.19 86 ASP A CA 1
ATOM 663 C C . ASP A 1 86 ? 11.162 2.135 -16.507 1.00 63.19 86 ASP A C 1
ATOM 665 O O . ASP A 1 86 ? 10.529 1.121 -16.791 1.00 63.19 86 ASP A O 1
ATOM 669 N N . ASN A 1 87 ? 11.865 2.209 -15.369 1.00 70.06 87 ASN A N 1
ATOM 670 C CA . ASN A 1 87 ? 12.045 1.099 -14.434 1.00 70.06 87 ASN A CA 1
ATOM 671 C C . ASN A 1 87 ? 11.349 1.386 -13.102 1.00 70.06 87 ASN A C 1
ATOM 673 O O . ASN A 1 87 ? 11.927 1.937 -12.167 1.00 70.06 87 ASN A O 1
ATOM 677 N N . GLN A 1 88 ? 10.104 0.937 -13.001 1.00 76.75 88 GLN A N 1
ATOM 678 C CA . GLN A 1 88 ? 9.308 1.119 -11.791 1.00 76.75 88 GLN A CA 1
ATOM 679 C C . GLN A 1 88 ? 9.399 -0.117 -10.898 1.00 76.75 88 GLN A C 1
ATOM 681 O O . GLN A 1 88 ? 9.3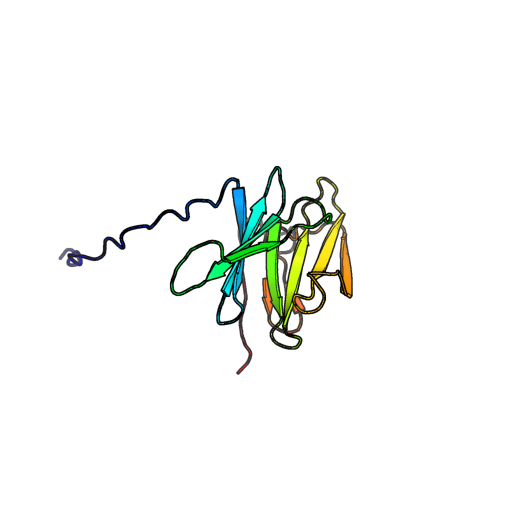69 -1.252 -11.381 1.00 76.75 88 GLN A O 1
ATOM 686 N N . THR A 1 89 ? 9.529 0.095 -9.595 1.00 81.75 89 THR A N 1
ATOM 687 C CA . THR A 1 89 ? 9.641 -0.943 -8.573 1.00 81.75 89 THR A CA 1
ATOM 688 C C . THR A 1 89 ? 8.380 -0.996 -7.725 1.00 81.75 89 THR A C 1
ATOM 690 O O . THR A 1 89 ? 7.810 0.012 -7.312 1.00 81.75 89 THR A O 1
ATOM 693 N N . VAL A 1 90 ? 7.930 -2.218 -7.461 1.00 85.31 90 VAL A N 1
ATOM 694 C CA . VAL A 1 90 ? 6.840 -2.496 -6.533 1.00 85.31 90 VAL A CA 1
ATOM 695 C C . VAL A 1 90 ? 7.448 -3.040 -5.247 1.00 85.31 90 VAL A C 1
ATOM 697 O O . VAL A 1 90 ? 8.186 -4.024 -5.281 1.00 85.31 90 VAL A O 1
ATOM 700 N N . TYR A 1 91 ? 7.132 -2.409 -4.120 1.00 89.38 91 TYR A N 1
ATOM 701 C CA . TYR A 1 91 ? 7.641 -2.732 -2.789 1.00 89.38 91 TYR A CA 1
ATOM 702 C C . TYR A 1 91 ? 6.537 -3.317 -1.915 1.00 89.38 91 TYR A C 1
ATOM 704 O O . TYR A 1 91 ? 5.447 -2.762 -1.858 1.00 89.38 91 TYR A O 1
ATOM 712 N N . ASN A 1 92 ? 6.817 -4.396 -1.192 1.00 90.50 92 ASN A N 1
ATOM 713 C CA . ASN A 1 92 ? 5.955 -4.925 -0.140 1.00 90.50 92 ASN A CA 1
ATOM 714 C C . ASN A 1 92 ? 6.370 -4.333 1.211 1.00 90.50 92 ASN A C 1
ATOM 716 O O . ASN A 1 92 ? 7.491 -4.577 1.657 1.00 90.50 92 ASN A O 1
ATOM 720 N N . LEU A 1 93 ? 5.486 -3.566 1.847 1.00 93.25 93 LEU A N 1
ATOM 721 C CA . LEU A 1 93 ? 5.701 -2.929 3.144 1.00 93.25 93 LEU A CA 1
ATOM 722 C C . LEU A 1 93 ? 4.898 -3.643 4.231 1.00 93.25 93 LEU A C 1
ATOM 724 O O . LEU A 1 93 ? 3.680 -3.813 4.109 1.00 93.25 93 LEU A O 1
ATOM 728 N N . ASN A 1 94 ? 5.569 -3.991 5.329 1.00 93.25 94 ASN A N 1
ATOM 729 C CA . ASN A 1 94 ? 4.943 -4.696 6.441 1.00 93.25 94 ASN A CA 1
ATOM 730 C C . ASN A 1 94 ? 4.598 -3.755 7.612 1.00 93.25 94 ASN A C 1
ATOM 732 O O . ASN A 1 94 ? 5.507 -3.272 8.298 1.00 93.25 94 ASN A O 1
ATOM 736 N N . PRO A 1 95 ? 3.305 -3.535 7.918 1.00 91.25 95 PRO A N 1
ATOM 737 C CA . PRO A 1 95 ? 2.881 -2.672 9.024 1.00 91.25 95 PRO A CA 1
ATOM 738 C C . PRO A 1 95 ? 3.335 -3.164 10.403 1.00 91.25 95 PRO A C 1
ATOM 740 O O . PRO A 1 95 ? 3.513 -2.359 11.313 1.00 91.25 95 PRO A O 1
ATOM 743 N N . ASN A 1 96 ? 3.536 -4.472 10.576 1.00 91.38 96 ASN A N 1
ATOM 744 C CA . ASN A 1 96 ? 3.963 -5.065 11.845 1.00 91.38 96 ASN A CA 1
ATOM 745 C C . ASN A 1 96 ? 5.474 -4.931 12.082 1.00 91.38 96 ASN A C 1
ATOM 747 O O . ASN A 1 96 ? 5.951 -5.210 13.180 1.00 91.38 96 ASN A O 1
ATOM 751 N N . LEU A 1 97 ? 6.225 -4.503 11.064 1.00 91.75 97 LEU A N 1
ATOM 752 C CA . LEU A 1 97 ? 7.670 -4.301 11.117 1.00 91.75 97 LEU A CA 1
ATOM 753 C C . LEU A 1 97 ? 8.049 -2.839 10.880 1.00 91.75 97 LEU A C 1
ATOM 755 O O . LEU A 1 97 ? 9.086 -2.571 10.278 1.00 91.75 97 LEU A O 1
ATOM 759 N N . ASP A 1 98 ? 7.212 -1.908 11.344 1.00 90.75 98 ASP A N 1
ATOM 760 C CA . ASP A 1 98 ? 7.416 -0.466 11.153 1.00 90.75 98 ASP A CA 1
ATOM 761 C C . ASP A 1 98 ? 7.596 -0.106 9.666 1.00 90.75 98 ASP A C 1
ATOM 763 O O . ASP A 1 98 ? 8.519 0.599 9.267 1.00 90.75 98 ASP A O 1
ATOM 767 N N . TRP A 1 99 ? 6.732 -0.682 8.823 1.00 92.50 99 TRP A N 1
ATOM 768 C CA . TRP A 1 99 ? 6.665 -0.433 7.380 1.00 92.50 99 TRP A CA 1
ATOM 769 C C . TRP A 1 99 ? 7.946 -0.761 6.606 1.00 92.50 99 TRP A C 1
ATOM 771 O O . TRP A 1 99 ? 8.181 -0.227 5.522 1.00 92.50 99 TRP A O 1
ATOM 781 N N . LYS A 1 100 ? 8.769 -1.677 7.125 1.00 92.25 100 LYS A N 1
ATOM 782 C CA . LYS A 1 100 ? 9.933 -2.196 6.402 1.00 92.25 100 LYS A CA 1
ATOM 783 C C . LYS A 1 100 ? 9.532 -2.889 5.104 1.00 92.25 100 LYS A C 1
ATOM 785 O O . LYS A 1 100 ? 8.515 -3.580 5.042 1.00 92.25 100 LYS A O 1
ATOM 790 N N . VAL A 1 101 ? 10.395 -2.739 4.099 1.00 92.88 101 VAL A N 1
ATOM 791 C CA . VAL A 1 101 ? 10.320 -3.492 2.847 1.00 92.88 101 VAL A CA 1
ATOM 792 C C . VAL A 1 101 ? 10.721 -4.941 3.112 1.00 92.88 101 VAL A C 1
ATOM 794 O O . VAL A 1 101 ? 11.862 -5.195 3.499 1.00 92.88 101 VAL A O 1
ATOM 797 N N . GLU A 1 102 ? 9.814 -5.885 2.878 1.00 92.12 102 GLU A N 1
ATOM 798 C CA . GLU A 1 102 ? 10.100 -7.325 2.996 1.00 92.12 102 GLU A CA 1
ATOM 799 C C . GLU A 1 102 ? 10.340 -8.002 1.643 1.00 92.12 102 GLU A C 1
ATOM 801 O O . GLU A 1 102 ? 11.050 -9.003 1.562 1.00 92.12 102 GLU A O 1
ATOM 806 N N . ALA A 1 103 ? 9.787 -7.439 0.567 1.00 87.88 103 ALA A N 1
ATOM 807 C CA . ALA A 1 103 ? 9.978 -7.914 -0.798 1.00 87.88 103 ALA A CA 1
ATOM 808 C C . ALA A 1 103 ? 9.871 -6.755 -1.794 1.00 87.88 103 ALA A C 1
ATOM 810 O O . ALA A 1 103 ? 9.247 -5.735 -1.508 1.00 87.88 103 ALA A O 1
ATOM 811 N N . HIS A 1 104 ? 10.463 -6.913 -2.974 1.00 87.12 104 HIS A N 1
ATOM 812 C CA . HIS A 1 104 ? 10.251 -6.004 -4.095 1.00 87.12 104 HIS A CA 1
ATOM 813 C C . HIS A 1 104 ? 10.529 -6.699 -5.428 1.00 87.12 104 HIS A C 1
ATOM 815 O O . HIS A 1 104 ? 11.228 -7.712 -5.479 1.00 87.12 104 HIS A O 1
ATOM 821 N N . PHE A 1 105 ? 10.003 -6.135 -6.510 1.00 81.62 105 PHE A N 1
ATOM 822 C CA . PHE A 1 105 ? 10.362 -6.506 -7.876 1.00 81.62 105 PHE A CA 1
ATOM 823 C C . PHE A 1 105 ? 10.231 -5.293 -8.799 1.00 81.62 105 PHE A C 1
ATOM 825 O O . PHE A 1 105 ? 9.376 -4.434 -8.583 1.00 81.62 105 PHE A O 1
ATOM 832 N N . SER A 1 106 ? 11.068 -5.226 -9.832 1.00 81.38 106 SER A N 1
ATOM 833 C CA . SER A 1 106 ? 11.039 -4.140 -10.816 1.00 81.38 106 SER A CA 1
ATOM 834 C C . SER A 1 106 ? 10.359 -4.595 -12.103 1.00 81.38 106 SER A C 1
ATOM 836 O O . SER A 1 106 ? 10.601 -5.701 -12.591 1.00 81.38 106 SER A O 1
ATOM 838 N N . LEU A 1 107 ? 9.514 -3.733 -12.660 1.00 72.88 107 LEU A N 1
ATOM 839 C CA . LEU A 1 107 ? 8.838 -3.927 -13.934 1.00 72.88 107 LEU A CA 1
ATOM 840 C C . LEU A 1 107 ? 9.449 -2.974 -14.973 1.00 72.88 107 LEU A C 1
ATOM 842 O O . LEU A 1 107 ? 9.106 -1.789 -14.991 1.00 72.88 107 LEU A O 1
ATOM 846 N N . PRO A 1 108 ? 10.350 -3.458 -15.846 1.00 65.88 108 PRO A N 1
ATOM 847 C CA . PRO A 1 108 ? 10.919 -2.620 -16.889 1.00 65.88 108 PRO A CA 1
ATOM 848 C C . PRO A 1 108 ? 9.848 -2.276 -17.932 1.00 65.88 108 PRO A C 1
ATOM 850 O O . PRO A 1 108 ? 9.109 -3.144 -18.398 1.00 65.88 108 PRO A O 1
ATOM 853 N N . TYR A 1 109 ? 9.796 -1.007 -18.326 1.00 60.34 109 TYR A N 1
ATOM 854 C CA . TYR A 1 109 ? 8.910 -0.435 -19.345 1.00 60.34 109 TYR A CA 1
ATOM 855 C C . TYR A 1 109 ? 7.407 -0.437 -19.012 1.00 60.34 109 TYR A C 1
ATOM 857 O O . TYR A 1 109 ? 6.577 -0.298 -19.920 1.00 60.34 109 TYR A O 1
ATOM 865 N N . VAL A 1 110 ? 7.035 -0.566 -17.734 1.00 60.84 110 VAL A N 1
ATOM 866 C CA . VAL A 1 110 ? 5.635 -0.602 -17.278 1.00 60.84 110 VAL A CA 1
ATOM 867 C C . VAL A 1 110 ? 5.349 0.543 -16.317 1.00 60.84 110 VAL A C 1
ATOM 869 O O . VAL A 1 110 ? 6.168 0.872 -15.469 1.00 60.84 110 VAL A O 1
ATOM 872 N N . ASN A 1 111 ? 4.152 1.124 -16.442 1.00 62.28 111 ASN A N 1
ATOM 873 C CA . ASN A 1 111 ? 3.673 2.169 -15.551 1.00 62.28 111 ASN A CA 1
ATOM 874 C C . ASN A 1 111 ? 2.849 1.568 -14.383 1.00 62.28 111 ASN A C 1
ATOM 876 O O . ASN A 1 111 ? 1.672 1.245 -14.553 1.00 62.28 111 ASN A O 1
ATOM 880 N N . THR A 1 112 ? 3.466 1.398 -13.212 1.00 60.31 112 THR A N 1
ATOM 881 C CA . THR A 1 112 ? 2.895 0.900 -11.943 1.00 60.31 112 THR A CA 1
ATOM 882 C C . THR A 1 112 ? 1.980 1.914 -11.255 1.00 60.31 112 THR A C 1
ATOM 884 O O . THR A 1 112 ? 1.239 1.550 -10.343 1.00 60.31 112 THR A O 1
ATOM 887 N N . TYR A 1 113 ? 1.958 3.170 -11.707 1.00 57.69 113 TYR A N 1
ATOM 888 C CA . TYR A 1 113 ? 1.179 4.277 -11.133 1.00 57.69 113 TYR A CA 1
ATOM 889 C C . TYR A 1 113 ? -0.318 3.978 -10.970 1.00 57.69 113 TYR A C 1
ATOM 891 O O . TYR A 1 113 ? -0.982 4.580 -10.132 1.00 57.69 113 TYR A O 1
ATOM 899 N N . TYR A 1 114 ? -0.860 3.044 -11.756 1.00 57.22 114 TYR A N 1
ATOM 900 C CA . TYR A 1 114 ? -2.270 2.640 -11.712 1.00 57.22 114 TYR A CA 1
ATOM 901 C C . TYR A 1 114 ? -2.463 1.137 -11.452 1.00 57.22 114 TYR A C 1
ATOM 903 O O . TYR A 1 114 ? -3.533 0.609 -11.741 1.00 57.22 114 TYR A O 1
ATOM 911 N N . GLY A 1 115 ? -1.433 0.434 -10.971 1.00 55.09 115 GLY A N 1
ATOM 912 C CA . GLY A 1 115 ? -1.505 -1.003 -10.707 1.00 55.09 115 GLY A CA 1
ATOM 913 C C . GLY A 1 115 ? -2.406 -1.343 -9.516 1.00 55.09 115 GLY A C 1
ATOM 914 O O . GLY A 1 115 ? -2.458 -0.604 -8.533 1.00 55.09 115 GLY A O 1
ATOM 915 N N . GLY A 1 116 ? -3.109 -2.473 -9.606 1.00 53.31 116 GLY A N 1
ATOM 916 C CA . GLY A 1 116 ? -3.860 -3.085 -8.505 1.00 53.31 116 GLY A CA 1
ATOM 917 C C . GLY A 1 116 ? -3.407 -4.528 -8.277 1.00 53.31 116 GLY A C 1
ATOM 918 O O . GLY A 1 116 ? -2.876 -5.163 -9.190 1.00 53.31 116 GLY A O 1
ATOM 919 N N . ILE A 1 117 ? -3.609 -5.054 -7.067 1.00 50.22 117 ILE A N 1
ATOM 920 C CA . ILE A 1 117 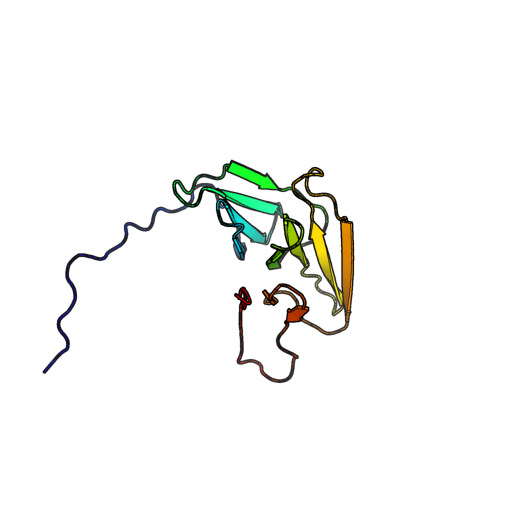? -3.308 -6.453 -6.731 1.00 50.22 117 ILE A CA 1
ATOM 921 C C . ILE A 1 117 ? -4.609 -7.177 -6.426 1.00 50.22 117 ILE A C 1
ATOM 923 O O . ILE A 1 117 ? -5.322 -6.814 -5.492 1.00 50.22 117 ILE A O 1
ATOM 927 N N . ASP A 1 118 ? -4.882 -8.229 -7.193 1.00 44.03 118 ASP A N 1
ATOM 928 C CA . ASP A 1 118 ? -5.961 -9.177 -6.920 1.00 44.03 118 ASP A CA 1
ATOM 929 C C . ASP A 1 118 ? -5.360 -10.408 -6.241 1.00 44.03 118 ASP A C 1
ATOM 931 O O . ASP A 1 118 ? -5.016 -11.379 -6.911 1.00 44.03 118 ASP A O 1
ATOM 935 N N . GLY A 1 119 ? -5.123 -10.289 -4.928 1.00 37.22 119 GLY A N 1
ATOM 936 C CA . GLY A 1 119 ? -4.849 -11.368 -3.966 1.00 37.22 119 GLY A CA 1
ATOM 937 C C . GLY A 1 119 ? -3.622 -12.274 -4.170 1.00 37.22 119 GLY A C 1
ATOM 938 O O . GLY A 1 119 ? -3.173 -12.865 -3.196 1.00 37.22 119 GLY A O 1
ATOM 939 N N . LEU A 1 120 ? -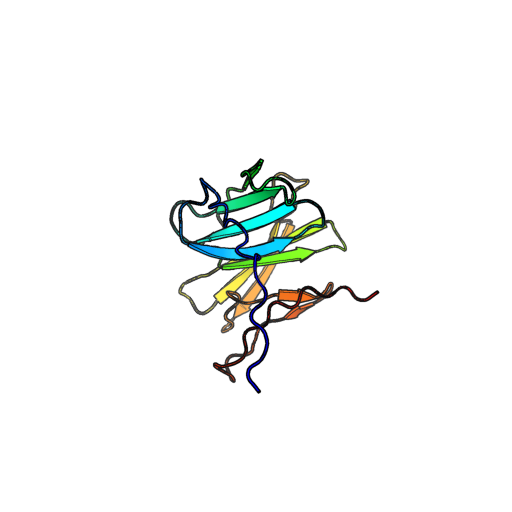3.092 -12.411 -5.388 1.00 32.34 120 LEU A N 1
ATOM 940 C CA . LEU A 1 120 ? -2.005 -13.310 -5.799 1.00 32.34 120 LEU A CA 1
ATOM 941 C C . LEU A 1 120 ? -1.221 -12.798 -7.035 1.00 32.34 120 LEU A C 1
ATOM 943 O O . LEU A 1 120 ? -0.170 -13.353 -7.348 1.00 32.34 120 LEU A O 1
ATOM 947 N N . THR A 1 121 ? -1.685 -11.753 -7.741 1.00 42.41 121 THR A N 1
ATOM 948 C CA . THR A 1 121 ? -1.007 -11.186 -8.932 1.00 42.41 121 THR A CA 1
ATOM 949 C C . THR A 1 121 ? -1.103 -9.657 -9.004 1.00 42.41 121 THR A C 1
ATOM 951 O O . THR A 1 121 ? -2.184 -9.095 -8.812 1.00 42.41 121 THR A O 1
ATOM 954 N N . TYR A 1 122 ? 0.013 -8.988 -9.330 1.00 45.09 122 TYR A N 1
ATOM 955 C CA . TYR A 1 122 ? 0.072 -7.549 -9.632 1.00 45.09 122 TYR A CA 1
ATOM 956 C C . TYR A 1 122 ? -0.377 -7.302 -11.078 1.00 45.09 122 TYR A C 1
ATOM 958 O O . TYR A 1 122 ? 0.317 -7.686 -12.019 1.00 45.09 122 TYR A O 1
ATOM 966 N N . ASN A 1 123 ? -1.537 -6.670 -11.263 1.00 48.47 123 ASN A N 1
ATOM 967 C CA . ASN A 1 123 ? -2.097 -6.374 -12.579 1.00 48.47 123 ASN A CA 1
ATOM 968 C C . ASN A 1 123 ? -1.818 -4.910 -12.947 1.00 48.47 123 ASN A C 1
ATOM 970 O O . ASN A 1 123 ? -2.247 -3.988 -12.252 1.00 48.47 123 ASN A O 1
ATOM 974 N N . THR A 1 124 ? -1.134 -4.694 -14.073 1.00 48.41 124 THR A N 1
ATOM 975 C CA . THR A 1 124 ? -0.973 -3.370 -14.697 1.00 48.41 124 THR A CA 1
ATOM 976 C C . THR A 1 124 ? -1.574 -3.375 -16.100 1.00 48.41 124 THR A C 1
ATOM 978 O O . THR A 1 124 ? -1.493 -4.390 -16.797 1.00 48.41 124 THR A O 1
ATOM 981 N N . PRO A 1 125 ? -2.154 -2.255 -16.566 1.00 43.53 125 PRO A N 1
ATOM 982 C CA . PRO A 1 125 ? -2.440 -2.089 -17.983 1.00 43.53 125 PRO A CA 1
ATOM 983 C C . PRO A 1 125 ? -1.121 -2.118 -18.774 1.00 43.53 125 PRO A C 1
ATOM 985 O O . PRO A 1 125 ? -0.247 -1.276 -18.560 1.00 43.53 125 PRO A O 1
ATOM 988 N N . GLN A 1 126 ? -0.961 -3.063 -19.706 1.00 39.75 126 GLN A N 1
ATOM 989 C CA . GLN A 1 126 ? 0.127 -2.989 -20.685 1.00 39.75 126 GLN A CA 1
ATOM 990 C C . GLN A 1 126 ? -0.074 -1.764 -21.595 1.00 39.75 126 GLN A C 1
ATOM 992 O O . GLN A 1 126 ? -1.198 -1.411 -21.950 1.00 39.75 126 GLN A O 1
ATOM 997 N N . LYS A 1 127 ? 1.037 -1.137 -22.005 1.00 37.94 127 LYS A N 1
ATOM 998 C CA . LYS A 1 127 ? 1.163 0.141 -22.746 1.00 37.94 127 LYS A CA 1
ATOM 999 C C . LYS A 1 127 ? 0.356 0.260 -24.062 1.00 37.94 127 LYS A C 1
ATOM 1001 O O . LYS A 1 127 ? 0.399 1.316 -24.690 1.00 37.94 127 LYS A O 1
ATOM 1006 N N . LEU A 1 128 ? -0.356 -0.781 -24.497 1.00 31.55 128 LEU A N 1
ATOM 1007 C CA . LEU A 1 128 ? -1.062 -0.822 -25.781 1.00 31.55 128 LEU A CA 1
ATOM 1008 C C . LEU A 1 128 ? -2.412 -0.095 -25.783 1.00 31.55 128 LEU A C 1
ATOM 1010 O O . LEU A 1 128 ? -2.787 0.416 -26.831 1.00 31.55 128 LEU A O 1
ATOM 1014 N N . ASP A 1 129 ? -3.070 0.083 -24.635 1.00 34.41 129 ASP A N 1
ATOM 1015 C CA . ASP A 1 129 ? -4.357 0.784 -24.576 1.00 34.41 129 ASP A CA 1
ATOM 1016 C C . ASP A 1 129 ? -4.310 1.969 -23.611 1.00 34.41 129 ASP A C 1
ATOM 1018 O O . ASP A 1 129 ? -4.497 1.845 -22.401 1.00 34.41 129 ASP A O 1
ATOM 1022 N N . ARG A 1 130 ? -4.130 3.178 -24.162 1.00 32.53 130 ARG A N 1
ATOM 1023 C CA . ARG A 1 130 ? -4.207 4.469 -23.439 1.00 32.53 130 ARG A CA 1
ATOM 1024 C C . ARG A 1 130 ? -5.615 4.802 -22.901 1.00 32.53 130 ARG A C 1
ATOM 1026 O O . ARG A 1 130 ? -5.951 5.975 -22.754 1.00 32.53 130 ARG A O 1
ATOM 1033 N N . GLY A 1 131 ? -6.458 3.805 -22.648 1.00 27.52 131 GLY A N 1
ATOM 1034 C CA . GLY A 1 131 ? -7.877 3.984 -22.346 1.00 27.52 131 GLY A CA 1
ATOM 1035 C C . GLY A 1 131 ? -8.394 3.206 -21.146 1.00 27.52 131 GLY A C 1
ATOM 1036 O O . GLY A 1 131 ? -9.511 3.473 -20.713 1.00 27.52 131 GLY A O 1
ATOM 1037 N N . LEU A 1 132 ? -7.619 2.282 -20.579 1.00 31.73 132 LEU A N 1
ATOM 1038 C CA . LEU A 1 132 ? -8.140 1.388 -19.556 1.00 31.73 132 LEU A CA 1
ATOM 1039 C C . LEU A 1 132 ? -7.320 1.473 -18.267 1.00 31.73 132 LEU A C 1
ATOM 1041 O O . LEU A 1 132 ? -6.150 1.108 -18.205 1.00 31.73 132 LEU A O 1
ATOM 1045 N N . ARG A 1 133 ? -7.961 2.037 -17.241 1.00 39.72 133 ARG A N 1
ATOM 1046 C CA . ARG A 1 133 ? -7.422 2.246 -15.897 1.00 39.72 133 ARG A CA 1
ATOM 1047 C C . ARG A 1 133 ? -8.287 1.424 -14.954 1.00 39.72 133 ARG A C 1
ATOM 1049 O O . ARG A 1 133 ? -9.451 1.768 -14.764 1.00 39.72 133 ARG A O 1
ATOM 1056 N N . TRP A 1 134 ? -7.755 0.350 -14.387 1.00 37.56 134 TRP A N 1
ATOM 1057 C CA . TRP A 1 134 ? -8.492 -0.449 -13.412 1.00 37.56 134 TRP A CA 1
ATOM 1058 C C . TRP A 1 134 ? -7.699 -0.557 -12.125 1.00 37.56 134 TRP A C 1
ATOM 1060 O O . TRP A 1 134 ? -6.514 -0.864 -12.142 1.00 37.56 134 TRP A O 1
ATOM 1070 N N . MET A 1 135 ? -8.401 -0.356 -11.019 1.00 37.19 135 MET A N 1
ATOM 1071 C CA . MET A 1 135 ? -7.948 -0.694 -9.682 1.00 37.19 135 MET A CA 1
ATOM 1072 C C . MET A 1 135 ? -8.760 -1.932 -9.288 1.00 37.19 135 MET A C 1
ATOM 1074 O O . MET A 1 135 ? -9.917 -1.810 -8.888 1.00 37.19 135 MET A O 1
ATOM 1078 N N . LEU A 1 136 ? -8.218 -3.131 -9.519 1.00 37.47 136 LEU A N 1
ATOM 1079 C CA . LEU A 1 136 ? -8.872 -4.376 -9.114 1.00 37.47 136 LEU A CA 1
ATOM 1080 C C . LEU A 1 136 ? -8.299 -4.805 -7.763 1.00 37.47 136 LEU A C 1
ATOM 1082 O O . LEU A 1 136 ? -7.209 -5.358 -7.696 1.00 37.47 136 LEU A O 1
ATOM 1086 N N . ALA A 1 137 ? -9.047 -4.524 -6.699 1.00 34.78 137 ALA A N 1
ATOM 1087 C CA . ALA A 1 137 ? -8.941 -5.234 -5.433 1.00 34.78 137 ALA A CA 1
ATOM 1088 C C . ALA A 1 137 ? -10.192 -6.111 -5.341 1.00 34.78 137 ALA A C 1
ATOM 1090 O O . ALA A 1 137 ? -11.231 -5.673 -4.847 1.00 34.78 137 ALA A O 1
ATOM 1091 N N . CYS A 1 138 ? -10.134 -7.310 -5.917 1.00 28.58 138 CYS A N 1
ATOM 1092 C CA . CYS A 1 138 ? -11.175 -8.307 -5.720 1.00 28.58 138 CYS A CA 1
ATOM 1093 C C . CYS A 1 138 ? -10.651 -9.395 -4.784 1.00 28.58 138 CYS A C 1
ATOM 1095 O O . CYS A 1 138 ? -9.458 -9.631 -4.669 1.00 28.58 138 CYS A O 1
ATOM 1097 N N . ARG A 1 139 ? -11.571 -9.997 -4.041 1.00 34.16 139 ARG A N 1
ATOM 1098 C CA . ARG A 1 139 ? -11.356 -11.156 -3.187 1.00 34.16 139 ARG A CA 1
ATOM 1099 C C . ARG A 1 139 ? -11.996 -12.316 -3.934 1.00 34.16 139 ARG A C 1
ATOM 1101 O O . ARG A 1 139 ? -13.200 -12.255 -4.178 1.00 34.16 139 ARG A O 1
ATOM 1108 N N . ASN A 1 140 ? -11.243 -13.362 -4.260 1.00 30.98 140 ASN A N 1
ATOM 1109 C CA . ASN A 1 140 ? -11.874 -14.650 -4.535 1.00 30.98 140 ASN A CA 1
ATOM 1110 C C . ASN A 1 140 ? -12.449 -15.158 -3.203 1.00 30.98 140 ASN A C 1
ATOM 1112 O O . ASN A 1 140 ? -11.698 -15.455 -2.272 1.00 30.98 140 ASN A O 1
ATOM 1116 N N . LEU A 1 141 ? -13.780 -15.115 -3.090 1.00 35.94 141 LEU A N 1
ATOM 1117 C CA . LEU A 1 141 ? -14.547 -15.854 -2.083 1.00 35.94 141 LEU A CA 1
ATOM 1118 C C . LEU A 1 141 ? -14.572 -17.338 -2.449 1.00 35.94 141 LEU A C 1
ATOM 1120 O O . LEU A 1 141 ? -14.698 -17.630 -3.659 1.00 35.94 141 LEU A O 1
#

Sequence (141 aa):
MAAPSLPGLQPSVKLLSPVQGNPRGLAFDGTYMYITNFGQPDSIYKFRRDNPQVVDTIKHNLGEVGSLAWDWSNGTIWAGDYNADDNQTVYNLNPNLDWKVEAHFSLPYVNTYYGGIDGLTYNTPQKLDRGLRWMLACRNL

Secondary structure (DSSP, 8-state):
-PPPP-SS--------TT--SB---EEE-SSEEEEEEBSSSPEEEEEESSS-SEEEEEE--SSEEEEEEEETTTTEEEEEEE-SSSEEEEEEEEGGGTTEEEEEEEEET--GGG-EEETTEEE---TT-TT----------

Foldseek 3Di:
DDDDDDPDPPPPPPDAPPLPADWAEWEDPPFWIWTWHFDPPTWIFIAGPVHGYGPDTQHDDQAGWQYWYAANVQRWIWTWHDDPAQKIKIFTFDVVVSRDTPDMDIDGNFDLNQWEDANDDIDGDDPPDPPDRDHDPDHDD